Protein AF-A0A662GWY5-F1 (afdb_monomer)

Structure (mmCIF, N/CA/C/O backbone):
data_AF-A0A662GWY5-F1
#
_entry.id   AF-A0A662GWY5-F1
#
loop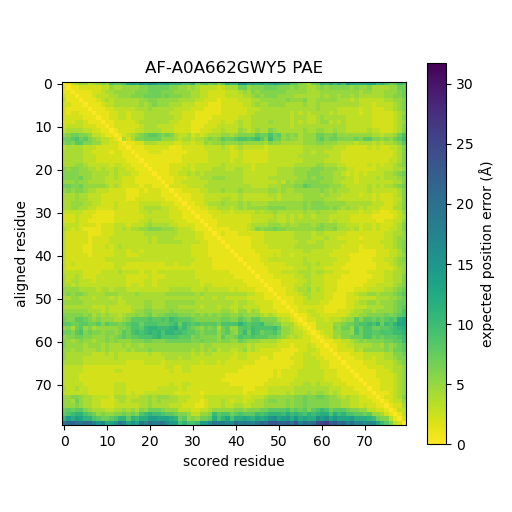_
_atom_site.group_PDB
_atom_site.id
_atom_site.type_symbol
_atom_site.label_atom_id
_atom_site.label_alt_id
_atom_site.label_comp_id
_atom_site.label_asym_id
_atom_site.label_entity_id
_atom_site.label_seq_id
_atom_site.pdbx_PDB_ins_code
_atom_site.Cartn_x
_atom_site.Cartn_y
_atom_site.Cartn_z
_atom_site.occupancy
_atom_site.B_iso_or_equiv
_atom_site.auth_seq_id
_atom_site.auth_comp_id
_atom_site.auth_asym_id
_atom_site.auth_atom_id
_atom_site.pdbx_PDB_model_num
ATOM 1 N N . GLN A 1 1 ? 9.574 2.794 -12.873 1.00 82.06 1 GLN A N 1
ATOM 2 C CA . GLN A 1 1 ? 8.744 1.577 -12.991 1.00 82.06 1 GLN A CA 1
ATOM 3 C C . GLN A 1 1 ? 9.292 0.747 -14.152 1.00 82.06 1 GLN A C 1
ATOM 5 O O . GLN A 1 1 ? 9.693 1.358 -15.136 1.00 82.06 1 GLN A O 1
ATOM 10 N N . ASN A 1 2 ? 9.358 -0.587 -14.059 1.00 92.31 2 ASN A N 1
ATOM 11 C CA . ASN A 1 2 ? 9.650 -1.462 -15.207 1.00 92.31 2 ASN A CA 1
ATOM 12 C C . ASN A 1 2 ? 8.360 -2.190 -15.599 1.00 92.31 2 ASN A C 1
ATOM 14 O O . ASN A 1 2 ? 7.942 -3.131 -14.930 1.00 92.31 2 ASN A O 1
ATOM 18 N N . TYR A 1 3 ? 7.738 -1.734 -16.685 1.00 90.19 3 TYR A N 1
ATOM 19 C CA . TYR A 1 3 ? 6.444 -2.240 -17.138 1.00 90.19 3 TYR A CA 1
ATOM 20 C C . TYR A 1 3 ? 6.510 -3.650 -17.725 1.00 90.19 3 TYR A C 1
ATOM 22 O O . TYR A 1 3 ? 5.571 -4.416 -17.538 1.00 90.19 3 TYR A O 1
ATOM 30 N N . ARG A 1 4 ? 7.617 -4.012 -18.387 1.00 93.62 4 ARG A N 1
ATOM 31 C CA . ARG A 1 4 ? 7.781 -5.329 -19.019 1.00 93.62 4 ARG A CA 1
ATOM 32 C C . ARG A 1 4 ? 7.770 -6.450 -17.982 1.00 93.62 4 ARG A C 1
ATOM 34 O O . ARG A 1 4 ? 7.068 -7.436 -18.153 1.00 93.62 4 ARG A O 1
ATOM 41 N N . GLU A 1 5 ? 8.513 -6.257 -16.898 1.00 93.88 5 GLU A N 1
ATOM 42 C CA . GLU A 1 5 ? 8.621 -7.233 -15.804 1.00 93.88 5 GLU A CA 1
ATOM 43 C C . GLU A 1 5 ? 7.564 -7.010 -14.705 1.00 93.88 5 GLU A C 1
ATOM 45 O O . GLU A 1 5 ? 7.496 -7.753 -13.724 1.00 93.88 5 GLU A O 1
ATOM 50 N N . GLY A 1 6 ? 6.757 -5.949 -14.833 1.00 94.19 6 GLY A N 1
ATOM 51 C CA . GLY A 1 6 ? 5.773 -5.533 -13.835 1.00 94.19 6 GLY A CA 1
ATOM 52 C C . GLY A 1 6 ? 6.384 -5.093 -12.500 1.00 94.19 6 GLY A C 1
ATOM 53 O O . GLY A 1 6 ? 5.689 -5.119 -11.487 1.00 94.19 6 GLY A O 1
ATOM 54 N N . ILE A 1 7 ? 7.668 -4.722 -12.464 1.00 95.56 7 ILE A N 1
ATOM 55 C CA . ILE A 1 7 ? 8.367 -4.322 -11.236 1.00 95.56 7 ILE A CA 1
ATOM 56 C C . ILE A 1 7 ? 8.060 -2.863 -10.926 1.00 95.56 7 ILE A C 1
ATOM 58 O O . ILE A 1 7 ? 8.258 -1.972 -11.764 1.00 95.56 7 ILE A O 1
ATOM 62 N N . PHE A 1 8 ? 7.653 -2.615 -9.685 1.00 93.75 8 PHE A N 1
ATOM 63 C CA . PHE A 1 8 ? 7.360 -1.281 -9.208 1.00 93.75 8 PHE A CA 1
ATOM 64 C C . PHE A 1 8 ? 7.975 -0.970 -7.846 1.00 93.75 8 PHE A C 1
ATOM 66 O O . PHE A 1 8 ? 8.295 -1.848 -7.044 1.00 93.75 8 PHE A O 1
ATOM 73 N N . SER A 1 9 ? 8.124 0.327 -7.593 1.00 92.75 9 SER A N 1
ATOM 74 C CA . SER A 1 9 ? 8.393 0.865 -6.264 1.00 92.75 9 SER A CA 1
ATOM 75 C C . SER A 1 9 ? 7.624 2.165 -6.083 1.00 92.75 9 SER A C 1
ATOM 77 O O . SER A 1 9 ? 7.602 3.005 -6.986 1.00 92.75 9 SER A O 1
ATOM 79 N N . THR A 1 10 ? 6.986 2.329 -4.929 1.00 90.88 10 THR A N 1
ATOM 80 C CA . THR A 1 10 ? 6.225 3.530 -4.586 1.00 90.88 10 THR A CA 1
ATOM 81 C C . THR A 1 10 ? 6.355 3.862 -3.104 1.00 90.88 10 THR A C 1
ATOM 83 O O . THR A 1 10 ? 6.520 2.978 -2.264 1.00 90.88 10 THR A O 1
ATOM 86 N N . ILE A 1 11 ? 6.309 5.152 -2.787 1.00 92.31 11 ILE A N 1
ATOM 87 C CA . ILE A 1 11 ? 6.285 5.651 -1.410 1.00 92.31 11 ILE A CA 1
ATOM 88 C C . ILE A 1 11 ? 4.823 5.811 -1.017 1.00 92.31 11 ILE A C 1
ATOM 90 O O . ILE A 1 11 ? 4.038 6.367 -1.782 1.00 92.31 11 ILE A O 1
ATOM 94 N N . CYS A 1 12 ? 4.469 5.386 0.188 1.00 91.50 12 CYS A N 1
ATOM 95 C CA . CYS A 1 12 ? 3.162 5.686 0.748 1.00 91.50 12 CYS A CA 1
ATOM 96 C C . CYS A 1 12 ? 3.153 7.159 1.200 1.00 91.50 12 CYS A C 1
ATOM 98 O O . CYS A 1 12 ? 3.684 7.476 2.266 1.00 91.50 12 CYS A O 1
ATOM 100 N N . ARG A 1 13 ? 2.662 8.059 0.335 1.00 83.19 13 ARG A N 1
ATOM 101 C CA . ARG A 1 13 ? 2.797 9.524 0.484 1.00 83.19 13 ARG A CA 1
ATOM 102 C C . ARG A 1 13 ? 1.773 10.155 1.422 1.00 83.19 13 ARG A C 1
ATOM 104 O O . ARG A 1 13 ? 2.122 11.094 2.130 1.00 83.19 13 ARG A O 1
ATOM 111 N N . ASP A 1 14 ? 0.549 9.643 1.403 1.00 85.69 14 ASP A N 1
ATOM 112 C CA . ASP A 1 14 ? -0.559 10.197 2.177 1.00 85.69 14 ASP A CA 1
ATOM 113 C C . ASP A 1 14 ? -0.609 9.561 3.575 1.00 85.69 14 ASP A C 1
ATOM 115 O O . ASP A 1 14 ? 0.411 9.380 4.244 1.00 85.69 14 ASP A O 1
ATOM 119 N N . ALA A 1 15 ? -1.804 9.212 4.044 1.00 90.44 15 ALA A N 1
ATOM 120 C CA . ALA A 1 15 ? -1.996 8.630 5.355 1.00 90.44 15 ALA A CA 1
ATOM 121 C C . ALA A 1 15 ? -1.793 7.108 5.326 1.00 90.44 15 ALA A C 1
ATOM 123 O O . ALA A 1 15 ? -2.474 6.381 4.603 1.00 90.44 15 ALA A O 1
ATOM 124 N N . VAL A 1 16 ? -0.872 6.620 6.158 1.00 94.12 16 VAL A N 1
ATOM 125 C CA . VAL A 1 16 ? -0.6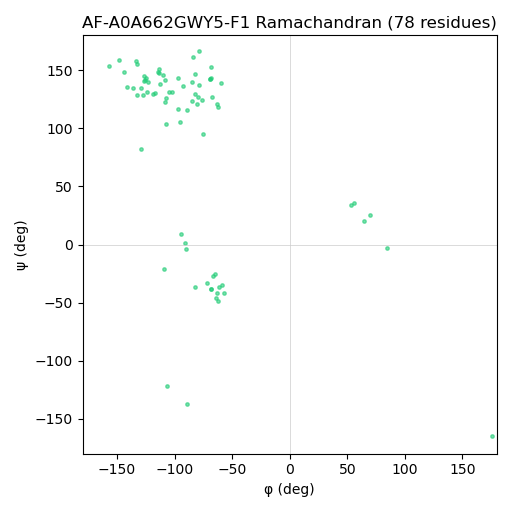80 5.189 6.405 1.00 94.12 16 VAL A CA 1
ATOM 126 C C . VAL A 1 16 ? -0.927 4.918 7.870 1.00 94.12 16 VAL A C 1
ATOM 128 O O . VAL A 1 16 ? -0.332 5.568 8.727 1.00 94.12 16 VAL A O 1
ATOM 131 N N . PHE A 1 17 ? -1.759 3.927 8.160 1.00 95.19 17 PHE A N 1
ATOM 132 C CA . PHE A 1 17 ? -2.086 3.541 9.524 1.00 95.19 17 PHE A CA 1
ATOM 133 C C . PHE A 1 17 ? -1.813 2.065 9.733 1.00 95.19 17 PHE A C 1
ATOM 135 O O . PHE A 1 17 ? -2.080 1.232 8.864 1.00 95.19 17 PHE A O 1
ATOM 142 N N . ARG A 1 18 ? -1.293 1.737 10.912 1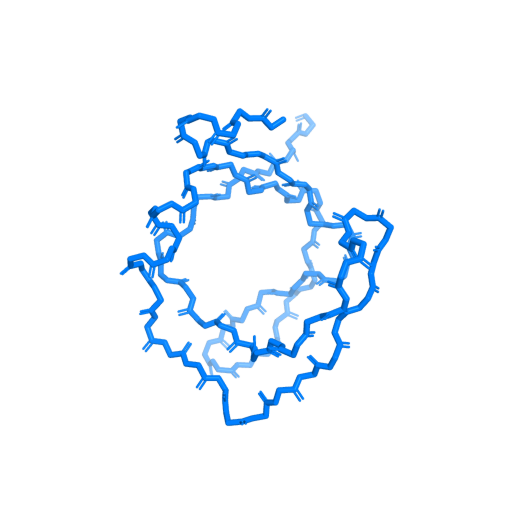.00 95.50 18 ARG A N 1
ATOM 143 C CA . ARG A 1 18 ? -1.225 0.353 11.352 1.00 95.50 18 ARG A CA 1
ATOM 144 C C . ARG A 1 18 ? -2.594 -0.079 11.858 1.00 95.50 18 ARG A C 1
ATOM 146 O O . ARG A 1 18 ? -3.221 0.649 12.617 1.00 95.50 18 ARG A O 1
ATOM 153 N N . ILE A 1 19 ? -3.013 -1.286 11.496 1.00 96.50 19 ILE A N 1
ATOM 154 C CA . ILE A 1 19 ? -4.185 -1.937 12.088 1.00 96.50 19 ILE A CA 1
ATOM 155 C C . ILE A 1 19 ? -3.697 -2.985 13.092 1.00 96.50 19 ILE A C 1
ATOM 157 O O . ILE A 1 19 ? -2.809 -3.783 12.775 1.00 96.50 19 ILE A O 1
ATOM 161 N N . ARG A 1 20 ? -4.252 -2.985 14.307 1.00 97.12 20 ARG A N 1
ATOM 162 C CA . ARG A 1 20 ? -4.011 -4.006 15.339 1.00 97.12 20 ARG A CA 1
ATOM 163 C C . ARG A 1 20 ? -5.354 -4.449 15.908 1.00 97.12 20 ARG A C 1
ATOM 165 O O . ARG A 1 20 ? -6.151 -3.611 16.296 1.00 97.12 20 ARG A O 1
ATOM 172 N N . ASN A 1 21 ? -5.602 -5.759 15.945 1.00 97.00 21 ASN A N 1
ATOM 173 C CA . ASN A 1 21 ? -6.842 -6.345 16.476 1.00 97.00 21 ASN A CA 1
ATOM 174 C C . ASN A 1 21 ? -8.136 -5.766 15.866 1.00 97.00 21 ASN A C 1
ATOM 176 O O . ASN A 1 21 ? -9.145 -5.650 16.547 1.00 97.00 21 ASN A O 1
ATOM 180 N N . GLY A 1 22 ? -8.109 -5.406 14.580 1.00 96.62 22 GLY A N 1
ATOM 181 C CA . GLY A 1 22 ? -9.265 -4.833 13.881 1.00 96.62 22 GLY A CA 1
ATOM 182 C C . GLY A 1 22 ? -9.435 -3.319 14.043 1.00 96.62 22 GLY A C 1
ATOM 183 O O . GLY A 1 22 ? -10.305 -2.751 13.394 1.00 96.62 22 GLY A O 1
ATOM 184 N N . GLU A 1 23 ? -8.583 -2.656 14.826 1.00 97.31 23 GLU A N 1
ATOM 185 C CA . GLU A 1 23 ? -8.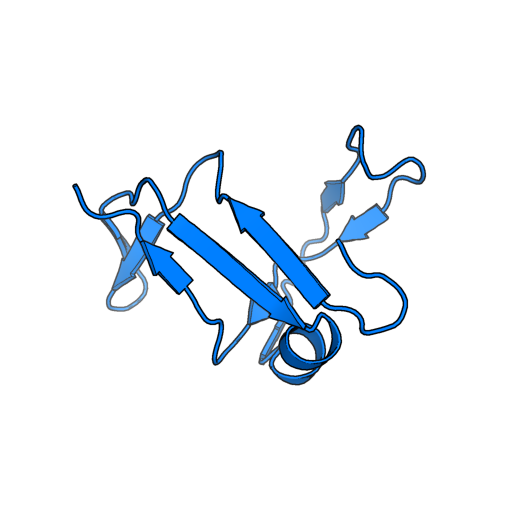664 -1.217 15.082 1.00 97.31 23 GLU A CA 1
ATOM 186 C C . GLU A 1 23 ? -7.467 -0.460 14.495 1.00 97.31 23 GLU A C 1
ATOM 188 O O . GLU A 1 23 ? -6.361 -1.000 14.364 1.00 97.31 23 GLU A O 1
ATOM 193 N N . LEU A 1 24 ? -7.688 0.811 14.138 1.00 96.38 24 LEU A N 1
ATOM 194 C CA . LEU A 1 24 ? -6.613 1.728 13.762 1.00 96.38 24 LEU A CA 1
ATOM 195 C C . LEU A 1 24 ? -5.750 2.023 14.993 1.00 96.38 24 LEU A C 1
ATOM 197 O O . LEU A 1 24 ? -6.253 2.437 16.032 1.00 96.38 24 LEU A O 1
ATOM 201 N N . ALA A 1 25 ? -4.445 1.822 14.856 1.00 96.44 25 ALA A N 1
ATOM 202 C CA . ALA A 1 25 ? -3.454 2.095 15.883 1.00 96.44 25 ALA A CA 1
ATOM 203 C C . ALA A 1 25 ? -2.659 3.361 15.509 1.00 96.44 25 ALA A C 1
ATOM 205 O O . ALA A 1 25 ? -3.230 4.435 15.330 1.00 96.44 25 ALA A O 1
ATOM 206 N N . GLU A 1 26 ? -1.335 3.265 15.384 1.00 95.75 26 GLU A N 1
ATOM 207 C CA . GLU A 1 26 ? -0.482 4.413 15.091 1.00 95.75 26 GLU A CA 1
A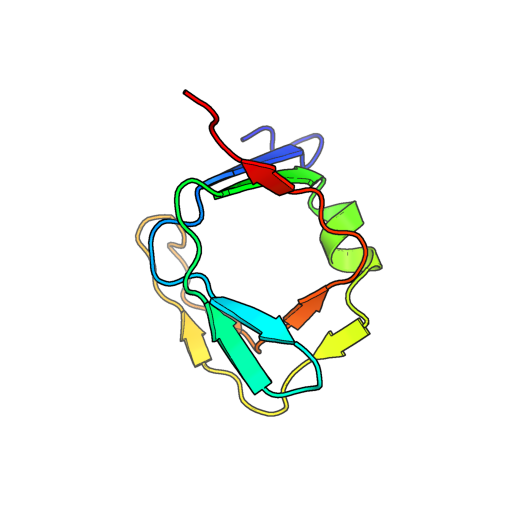TOM 208 C C . GLU A 1 26 ? -0.419 4.783 13.591 1.00 95.75 26 GLU A C 1
ATOM 210 O O . GLU A 1 26 ? -0.422 3.893 12.726 1.00 95.75 26 GLU A O 1
ATOM 215 N N . PRO A 1 27 ? -0.283 6.082 13.250 1.00 94.88 27 PRO A N 1
ATOM 216 C CA . PRO A 1 27 ? 0.119 6.492 11.911 1.00 94.88 27 PRO A CA 1
ATOM 217 C C . PRO A 1 27 ? 1.585 6.119 11.652 1.00 94.88 27 PRO A C 1
ATOM 219 O O . PRO A 1 27 ? 2.450 6.238 12.523 1.00 94.88 27 PRO A O 1
ATOM 222 N N . LEU A 1 28 ? 1.885 5.707 10.424 1.00 92.12 28 LEU A N 1
ATOM 223 C CA . LEU A 1 28 ? 3.222 5.347 9.964 1.00 92.12 28 LEU A CA 1
ATOM 224 C C . LEU A 1 28 ? 3.705 6.349 8.911 1.00 92.12 28 LEU A C 1
ATOM 226 O O . LEU A 1 28 ? 2.924 6.881 8.127 1.00 92.12 28 LEU A O 1
ATOM 230 N N . LYS A 1 29 ? 5.017 6.598 8.883 1.00 91.19 29 LYS A N 1
ATOM 231 C CA . LYS A 1 29 ? 5.674 7.490 7.916 1.00 91.19 29 LYS A CA 1
ATOM 232 C C . LYS A 1 29 ? 6.906 6.825 7.315 1.00 91.19 29 LYS A C 1
ATOM 234 O O . LYS A 1 29 ? 7.515 5.957 7.944 1.00 91.19 29 LYS A O 1
ATOM 239 N N . GLY A 1 30 ? 7.275 7.264 6.111 1.00 91.19 30 GLY A N 1
ATOM 240 C CA . GLY A 1 30 ? 8.491 6.814 5.428 1.00 91.19 30 GLY A CA 1
ATOM 241 C C . GLY A 1 30 ? 8.435 5.361 4.954 1.00 91.19 30 GLY A C 1
ATOM 242 O O . GLY A 1 30 ? 9.479 4.719 4.845 1.00 91.19 30 GLY A O 1
ATOM 243 N N . LEU A 1 31 ? 7.230 4.836 4.713 1.00 93.81 31 LEU A N 1
ATOM 244 C CA . LEU A 1 31 ? 7.034 3.497 4.168 1.00 93.81 31 LEU A CA 1
ATOM 245 C C . LEU A 1 31 ? 7.111 3.508 2.644 1.00 93.81 31 LEU A C 1
ATOM 247 O O . LEU A 1 31 ? 6.580 4.395 1.972 1.00 93.81 31 LEU A O 1
ATOM 251 N N . ARG A 1 32 ? 7.749 2.475 2.110 1.00 93.81 32 ARG A N 1
ATOM 252 C CA . ARG A 1 32 ? 7.847 2.194 0.686 1.00 93.81 32 ARG A CA 1
ATOM 253 C C . ARG A 1 32 ? 7.379 0.774 0.429 1.00 93.81 32 ARG A C 1
ATOM 255 O O . ARG A 1 32 ? 7.711 -0.139 1.179 1.00 93.81 32 ARG A O 1
ATOM 262 N N . ILE A 1 33 ? 6.653 0.606 -0.666 1.00 94.25 33 ILE A N 1
ATOM 263 C CA . ILE A 1 33 ? 6.301 -0.693 -1.228 1.00 94.25 33 ILE A CA 1
ATOM 264 C C . ILE A 1 33 ? 7.174 -0.900 -2.457 1.00 94.25 33 ILE A C 1
ATOM 266 O O . ILE A 1 33 ? 7.268 -0.015 -3.310 1.00 94.25 33 ILE A O 1
ATOM 270 N N . SER A 1 34 ? 7.798 -2.068 -2.553 1.00 93.25 34 SER A N 1
ATOM 271 C CA . SER A 1 34 ? 8.528 -2.502 -3.742 1.00 93.25 34 SER A CA 1
ATOM 272 C C . SER A 1 34 ? 8.185 -3.957 -4.024 1.00 93.25 34 SER A C 1
ATOM 274 O O . SER A 1 34 ? 8.177 -4.780 -3.110 1.00 93.25 34 SER A O 1
ATOM 276 N N . GLY A 1 35 ? 7.906 -4.288 -5.279 1.00 93.31 35 GLY A N 1
ATOM 277 C CA . GLY A 1 35 ? 7.523 -5.645 -5.654 1.00 93.31 35 GLY A CA 1
ATOM 278 C C . GLY A 1 35 ? 7.153 -5.755 -7.123 1.00 93.31 35 GLY A C 1
ATOM 279 O O . GLY A 1 35 ? 7.442 -4.856 -7.915 1.00 93.31 35 GLY A O 1
ATOM 280 N N . ARG A 1 36 ? 6.501 -6.860 -7.488 1.00 95.44 36 ARG A N 1
ATOM 281 C CA . ARG A 1 36 ? 5.936 -7.046 -8.825 1.00 95.44 36 ARG A CA 1
ATOM 282 C C . ARG A 1 36 ? 4.421 -6.963 -8.770 1.00 95.44 36 ARG A C 1
ATOM 284 O O . ARG A 1 36 ? 3.797 -7.47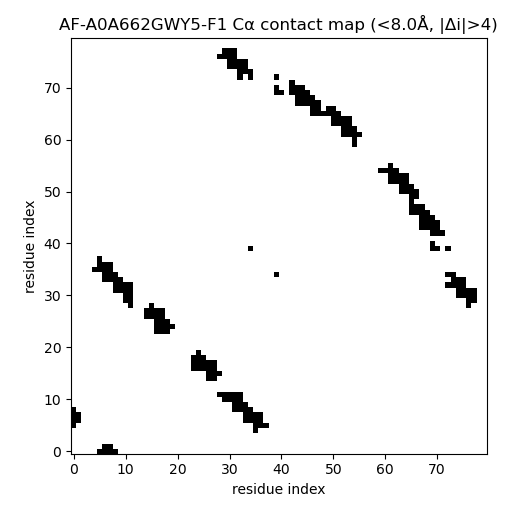6 -7.844 1.00 95.44 36 ARG A O 1
ATOM 291 N N . MET A 1 37 ? 3.827 -6.348 -9.784 1.00 94.75 37 MET A N 1
ATOM 292 C CA . MET A 1 37 ? 2.380 -6.165 -9.880 1.00 94.75 37 MET A CA 1
ATOM 293 C C . MET A 1 37 ? 1.633 -7.502 -9.813 1.00 94.75 37 MET A C 1
ATOM 295 O O . MET A 1 37 ? 0.640 -7.617 -9.103 1.00 94.75 37 MET A O 1
ATOM 299 N N . LEU A 1 38 ? 2.143 -8.534 -10.494 1.00 94.75 38 LEU A N 1
ATOM 300 C CA . LEU A 1 38 ? 1.513 -9.854 -10.497 1.00 94.75 38 LEU A CA 1
ATOM 301 C C . LEU A 1 38 ? 1.455 -10.475 -9.093 1.00 94.75 38 LEU A C 1
ATOM 303 O O . LEU A 1 38 ? 0.445 -11.081 -8.745 1.00 94.75 38 LEU A O 1
ATOM 307 N N . ASP A 1 39 ? 2.486 -10.260 -8.271 1.00 95.12 39 ASP A N 1
ATOM 308 C CA . ASP A 1 39 ? 2.528 -10.780 -6.902 1.00 95.12 39 ASP A CA 1
ATOM 309 C C . ASP A 1 39 ? 1.480 -10.081 -6.023 1.00 95.12 39 ASP A C 1
ATOM 311 O O . ASP A 1 39 ? 0.822 -10.735 -5.215 1.00 95.12 39 ASP A O 1
ATOM 315 N N . LEU A 1 40 ? 1.260 -8.770 -6.203 1.00 95.50 40 LEU A N 1
ATOM 316 C CA . LEU A 1 40 ? 0.171 -8.067 -5.515 1.00 95.50 40 LEU A CA 1
ATOM 317 C C . LEU A 1 40 ? -1.195 -8.631 -5.910 1.00 95.50 40 LEU A C 1
ATOM 319 O O . LEU A 1 40 ? -2.004 -8.927 -5.034 1.00 95.50 40 LEU A O 1
ATOM 323 N N . LEU A 1 41 ? -1.442 -8.796 -7.213 1.00 95.56 41 LEU A N 1
ATOM 324 C CA . LEU A 1 41 ? -2.728 -9.272 -7.730 1.00 95.56 41 LEU A CA 1
ATOM 325 C C . LEU A 1 41 ? -3.046 -10.698 -7.259 1.00 95.56 41 LEU A C 1
ATOM 327 O O . LEU A 1 41 ? -4.174 -10.975 -6.861 1.00 95.56 41 LEU A O 1
ATOM 331 N N . GLN A 1 42 ? -2.052 -11.590 -7.248 1.00 97.31 42 GLN A N 1
ATOM 332 C CA . GLN A 1 42 ? -2.212 -12.968 -6.771 1.00 97.31 42 GLN A CA 1
ATOM 333 C C . GLN A 1 42 ? -2.485 -13.061 -5.264 1.00 97.31 42 GLN A C 1
ATOM 335 O O . GLN A 1 42 ? -3.120 -14.013 -4.818 1.00 97.31 42 GLN A O 1
ATOM 340 N N . ASN A 1 43 ? -2.025 -12.087 -4.474 1.00 98.00 43 ASN A N 1
ATOM 341 C CA . ASN A 1 43 ? -2.207 -12.074 -3.023 1.00 98.00 43 ASN A CA 1
ATOM 342 C C . ASN A 1 43 ? -3.435 -11.267 -2.556 1.00 98.00 43 ASN A C 1
ATOM 344 O O . ASN A 1 43 ? -3.603 -11.050 -1.348 1.00 98.00 43 ASN A O 1
ATOM 348 N N . ILE A 1 44 ? -4.306 -10.823 -3.469 1.00 98.19 44 ILE A N 1
ATOM 349 C CA . ILE A 1 44 ? -5.591 -10.215 -3.102 1.00 98.19 44 ILE A CA 1
ATOM 350 C C . ILE A 1 44 ? -6.438 -11.264 -2.376 1.00 98.19 44 ILE A C 1
ATOM 352 O O . ILE A 1 44 ? -6.759 -12.319 -2.913 1.00 98.19 44 ILE A O 1
ATOM 356 N N . SER A 1 45 ? -6.819 -10.957 -1.139 1.00 98.31 45 SER A N 1
ATOM 357 C CA . SER A 1 45 ? -7.600 -11.850 -0.277 1.00 98.31 45 SER A CA 1
ATOM 358 C C . SER A 1 45 ? -9.037 -11.391 -0.048 1.00 98.31 45 SER A C 1
ATOM 360 O O . SER A 1 45 ? -9.884 -12.209 0.298 1.00 98.31 45 SER A O 1
ATOM 362 N N . ALA A 1 46 ? -9.319 -10.102 -0.247 1.00 98.38 46 ALA A N 1
ATOM 363 C CA . ALA A 1 46 ? -10.665 -9.547 -0.200 1.00 98.38 46 ALA A CA 1
ATOM 364 C C . ALA A 1 46 ? -10.741 -8.236 -0.992 1.00 98.38 46 ALA A C 1
ATOM 366 O O . ALA A 1 46 ? -9.747 -7.515 -1.122 1.00 98.38 46 ALA A O 1
ATOM 367 N N . LEU A 1 47 ? -11.945 -7.929 -1.473 1.00 98.25 47 LEU A N 1
ATOM 368 C CA . LEU A 1 47 ? -12.307 -6.676 -2.130 1.00 98.25 47 LEU A CA 1
ATOM 369 C C . LEU A 1 47 ? -13.500 -6.061 -1.396 1.00 98.25 47 LEU A C 1
ATOM 371 O O . LEU A 1 47 ? -14.398 -6.785 -0.961 1.00 98.25 47 LEU A O 1
ATOM 375 N N . SER A 1 48 ? -13.533 -4.735 -1.272 1.00 98.31 48 SER A N 1
ATOM 376 C CA . SER A 1 48 ? -14.728 -4.048 -0.776 1.00 98.31 48 SER A CA 1
ATOM 377 C C . SER A 1 48 ? -15.883 -4.143 -1.775 1.00 98.31 48 SER A C 1
ATOM 379 O O . SER A 1 48 ? -15.682 -4.208 -2.987 1.00 98.31 48 SER A O 1
ATOM 381 N N . LYS A 1 49 ? -17.12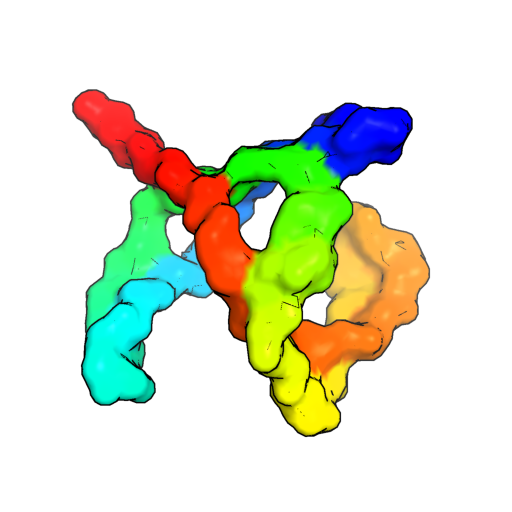0 -4.088 -1.264 1.00 97.94 49 LYS A N 1
ATOM 382 C CA . LYS A 1 49 ? -18.322 -3.918 -2.098 1.00 97.94 49 LYS A CA 1
ATOM 383 C C . LYS A 1 49 ? -18.375 -2.524 -2.732 1.00 97.94 49 LYS A C 1
ATOM 385 O O . LYS A 1 49 ? -18.814 -2.374 -3.870 1.00 97.94 49 LYS A O 1
ATOM 390 N N . GLU A 1 50 ? -17.956 -1.513 -1.977 1.00 97.69 50 GLU A N 1
ATOM 391 C CA . GLU A 1 50 ? -17.853 -0.138 -2.453 1.00 97.69 50 GLU A CA 1
ATOM 392 C C . GLU A 1 50 ? -16.722 -0.004 -3.475 1.00 97.69 50 GLU A C 1
ATOM 394 O O . GLU A 1 50 ? -15.672 -0.639 -3.341 1.00 97.69 50 GLU A O 1
ATOM 399 N N . ARG A 1 51 ? -16.951 0.828 -4.492 1.00 97.31 51 ARG A N 1
ATOM 400 C CA . ARG A 1 51 ? -15.965 1.219 -5.497 1.00 97.31 51 ARG A CA 1
ATOM 401 C C . ARG A 1 51 ? -15.957 2.732 -5.584 1.00 97.31 51 ARG A C 1
ATOM 403 O O . ARG A 1 51 ? -17.021 3.338 -5.675 1.00 97.31 51 ARG A O 1
ATOM 410 N N . VAL A 1 52 ? -14.768 3.309 -5.615 1.00 95.75 52 VAL A N 1
ATOM 411 C CA . VAL A 1 52 ? -14.570 4.751 -5.750 1.00 95.75 52 VAL A CA 1
ATOM 412 C C . VAL A 1 52 ? -13.980 5.051 -7.118 1.00 95.75 52 VAL A C 1
ATOM 414 O O . VAL A 1 52 ? -13.217 4.248 -7.663 1.00 95.75 52 VAL A O 1
ATOM 417 N N . GLN A 1 53 ? -14.355 6.189 -7.697 1.00 95.31 53 GLN A N 1
ATOM 418 C CA . GLN A 1 53 ? -13.714 6.666 -8.914 1.00 95.31 53 GLN A CA 1
ATOM 419 C C . GLN A 1 53 ? -12.356 7.261 -8.549 1.00 95.31 53 GLN A C 1
ATOM 421 O O . GLN A 1 53 ? -12.266 8.165 -7.722 1.00 95.31 53 GLN A O 1
ATOM 426 N N . ILE A 1 54 ? -11.305 6.751 -9.173 1.00 92.75 54 ILE A N 1
ATOM 427 C CA . ILE A 1 54 ? -9.945 7.249 -9.038 1.00 92.75 54 ILE A CA 1
ATOM 428 C C . ILE A 1 54 ? -9.583 7.940 -10.347 1.00 92.75 54 ILE A C 1
ATOM 430 O O . ILE A 1 54 ? -9.618 7.329 -11.417 1.00 92.75 54 ILE A O 1
ATOM 434 N N . GLN A 1 55 ? -9.223 9.215 -10.240 1.00 92.06 55 GLN A N 1
ATOM 435 C CA . GLN A 1 55 ? -8.600 10.001 -11.296 1.00 92.06 55 GLN A CA 1
ATOM 436 C C . GLN A 1 55 ? -7.331 10.623 -10.717 1.00 92.06 55 GLN A C 1
ATOM 438 O O . GLN A 1 55 ? -7.361 11.220 -9.642 1.00 92.06 55 GLN A O 1
ATOM 443 N N . TRP A 1 56 ? -6.210 10.452 -11.409 1.00 87.56 56 TRP A N 1
ATOM 444 C CA . TRP A 1 56 ? -4.902 10.874 -10.921 1.00 87.56 56 TRP A CA 1
ATOM 445 C C . TRP A 1 56 ? -4.005 11.278 -12.084 1.00 87.56 56 TRP A C 1
ATOM 447 O O . TRP A 1 56 ? -4.225 10.851 -13.212 1.00 87.56 56 TRP A O 1
ATOM 457 N N . TRP A 1 57 ? -2.966 12.067 -11.823 1.00 83.75 57 TRP A N 1
ATOM 458 C CA . TRP A 1 57 ? -2.068 12.539 -12.882 1.00 83.75 57 TRP A CA 1
ATOM 459 C C . TRP A 1 57 ? -1.272 11.410 -13.568 1.00 83.75 57 TRP A C 1
ATOM 461 O O . TRP A 1 57 ? -0.902 11.558 -14.723 1.00 83.75 57 TRP A O 1
ATOM 471 N N . GLU A 1 58 ? -1.026 10.275 -12.896 1.00 78.94 58 GLU A N 1
ATOM 472 C CA . GLU A 1 58 ? -0.421 9.062 -13.497 1.00 78.94 58 GLU A CA 1
ATOM 473 C C . GLU A 1 58 ? -1.467 8.074 -14.061 1.00 78.94 58 GLU A C 1
ATOM 475 O O . GLU A 1 58 ? -1.102 7.004 -14.547 1.00 78.94 58 GLU A O 1
ATOM 480 N N . ALA A 1 59 ? -2.761 8.404 -13.987 1.00 83.00 59 ALA A N 1
ATOM 481 C CA . ALA A 1 59 ? -3.868 7.574 -14.460 1.00 83.00 59 ALA A CA 1
ATOM 482 C C . ALA A 1 59 ? -4.795 8.399 -15.367 1.00 83.00 59 ALA A C 1
ATOM 484 O O . ALA A 1 59 ? -5.822 8.915 -14.927 1.00 83.00 59 ALA A O 1
ATOM 485 N N . GLU A 1 60 ? -4.410 8.519 -16.642 1.00 87.12 60 GLU A N 1
ATOM 486 C CA . GLU A 1 60 ? -5.124 9.326 -17.6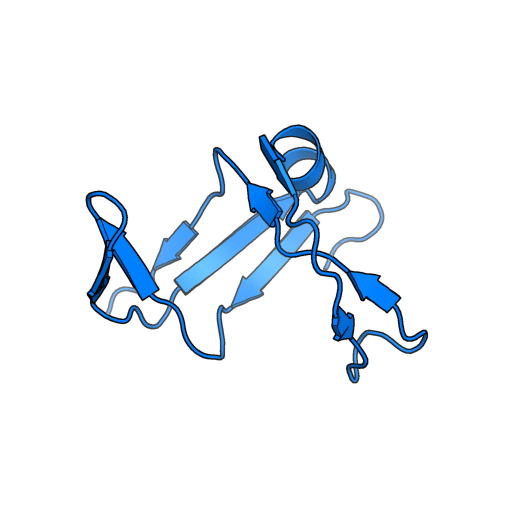46 1.00 87.12 60 GLU A CA 1
ATOM 487 C C . GLU A 1 60 ? -6.583 8.896 -17.842 1.00 87.12 60 GLU A C 1
ATOM 489 O O . GLU A 1 60 ? -7.455 9.731 -18.071 1.00 87.12 60 GLU A O 1
ATOM 494 N N . ILE A 1 61 ? -6.855 7.593 -17.731 1.00 93.62 61 ILE A N 1
ATOM 495 C CA . ILE A 1 61 ? -8.199 7.026 -17.833 1.00 93.62 61 ILE A CA 1
ATOM 496 C C . ILE A 1 61 ? -8.742 6.843 -16.411 1.00 93.62 61 ILE A C 1
ATOM 498 O O . ILE A 1 61 ? -8.186 6.034 -15.663 1.00 93.62 61 ILE A O 1
ATOM 502 N N . PRO A 1 62 ? -9.826 7.541 -16.020 1.00 94.19 62 PRO A N 1
ATOM 503 C CA . PRO A 1 62 ? -10.452 7.335 -14.721 1.00 94.19 62 PRO A CA 1
ATOM 504 C C . PRO A 1 62 ? -10.940 5.894 -14.558 1.00 94.19 62 PRO A C 1
ATOM 506 O O . PRO A 1 62 ? -11.541 5.323 -15.470 1.00 94.19 62 PRO A O 1
ATOM 509 N N . VAL A 1 63 ? -10.737 5.320 -13.374 1.00 94.06 63 VAL A N 1
ATOM 510 C CA . VAL A 1 63 ? -11.129 3.935 -13.071 1.00 94.06 63 VAL A CA 1
ATOM 511 C C . VAL A 1 63 ? -11.995 3.868 -11.824 1.00 94.06 63 VAL A C 1
ATOM 513 O O . VAL A 1 63 ? -11.772 4.600 -10.866 1.00 94.06 63 VAL A O 1
ATOM 516 N N . PHE A 1 64 ? -12.966 2.957 -11.802 1.00 96.38 64 PHE A N 1
A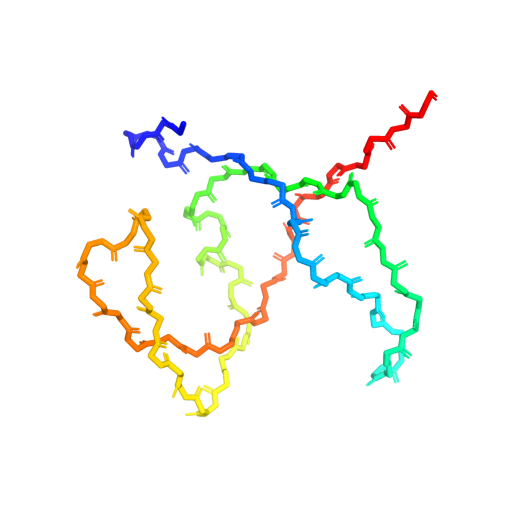TOM 517 C CA . PHE A 1 64 ? -13.646 2.582 -10.564 1.00 96.38 64 PHE A CA 1
ATOM 518 C C . PHE A 1 64 ? -12.898 1.424 -9.913 1.00 96.38 64 PHE A C 1
ATOM 520 O O . PHE A 1 64 ? -12.865 0.326 -10.470 1.00 96.38 64 PHE A O 1
ATOM 527 N N . ALA A 1 65 ? -12.334 1.651 -8.729 1.00 95.44 65 ALA A N 1
ATOM 528 C CA . ALA A 1 65 ? -11.581 0.639 -7.997 1.00 95.44 65 ALA A CA 1
ATOM 529 C C . ALA A 1 65 ? -12.161 0.419 -6.588 1.00 95.44 65 ALA A C 1
ATOM 531 O O . ALA A 1 65 ? -12.563 1.384 -5.932 1.00 95.44 65 ALA A O 1
ATOM 532 N N . PRO A 1 66 ? -12.234 -0.836 -6.110 1.00 97.38 66 PRO A N 1
ATOM 533 C CA . PRO A 1 66 ? -12.523 -1.128 -4.712 1.00 97.38 66 PRO A CA 1
ATOM 534 C C . PRO A 1 66 ? -11.272 -0.945 -3.839 1.00 97.38 66 PRO A C 1
ATOM 536 O O . PRO A 1 66 ? -10.140 -0.937 -4.328 1.00 97.38 66 PRO A O 1
ATOM 539 N N . TYR A 1 67 ? -11.469 -0.906 -2.525 1.00 97.00 67 TYR A N 1
ATOM 540 C CA . TYR A 1 67 ? -10.400 -1.184 -1.573 1.00 97.00 67 TYR A CA 1
ATOM 541 C C . TYR A 1 67 ? -10.006 -2.663 -1.656 1.00 97.00 67 TYR A C 1
ATOM 543 O O . TYR A 1 67 ? -10.856 -3.541 -1.835 1.00 97.00 67 TYR A O 1
ATOM 551 N N . MET A 1 68 ? -8.713 -2.946 -1.506 1.00 97.31 68 MET A N 1
ATOM 552 C CA . MET A 1 68 ? -8.154 -4.293 -1.639 1.00 97.31 68 MET A CA 1
ATOM 553 C C . MET A 1 68 ? -7.390 -4.684 -0.377 1.00 97.31 68 MET A C 1
ATOM 555 O O . MET A 1 68 ? -6.526 -3.938 0.083 1.00 97.31 68 MET A O 1
ATOM 559 N N . LEU A 1 69 ? -7.663 -5.879 0.149 1.00 97.62 69 LEU A N 1
ATOM 560 C CA . LEU A 1 69 ? -6.849 -6.489 1.198 1.00 97.62 69 LEU A CA 1
ATOM 561 C C . LEU A 1 69 ? -5.833 -7.437 0.563 1.00 97.62 69 LEU A C 1
ATOM 563 O O . LEU A 1 69 ? -6.185 -8.542 0.141 1.00 97.62 69 LEU A O 1
ATOM 567 N N . ILE A 1 70 ? -4.572 -7.017 0.528 1.00 97.56 70 ILE A N 1
ATOM 568 C CA . ILE A 1 70 ? -3.484 -7.765 -0.106 1.00 97.56 70 ILE A CA 1
ATOM 569 C C . ILE A 1 70 ? -2.580 -8.361 0.971 1.00 97.56 70 ILE A C 1
ATOM 571 O O . ILE A 1 70 ? -2.100 -7.653 1.858 1.00 97.56 70 ILE A O 1
ATOM 575 N N . LYS A 1 71 ? -2.357 -9.673 0.904 1.00 97.25 71 LYS A N 1
ATOM 576 C CA . LYS A 1 71 ? -1.443 -10.389 1.803 1.00 97.25 71 LYS A CA 1
ATOM 577 C C . LYS A 1 71 ? -0.003 -10.294 1.293 1.00 97.25 71 LYS A C 1
ATOM 579 O O . LYS A 1 71 ? 0.231 -10.022 0.123 1.00 97.25 71 LYS A O 1
ATOM 584 N N . ASN A 1 72 ? 0.968 -10.545 2.171 1.00 95.50 72 ASN A N 1
ATOM 585 C CA . ASN A 1 72 ? 2.381 -10.711 1.798 1.00 95.50 72 ASN A CA 1
ATOM 586 C C . ASN A 1 72 ? 2.985 -9.530 1.007 1.00 95.50 72 ASN A C 1
ATOM 588 O O . ASN A 1 72 ? 3.813 -9.720 0.118 1.00 95.50 72 ASN A O 1
ATOM 592 N N . VAL A 1 73 ? 2.575 -8.298 1.327 1.00 94.88 73 VAL A N 1
ATOM 593 C CA . VAL A 1 73 ? 3.148 -7.090 0.722 1.00 94.88 73 VAL A CA 1
ATOM 594 C C . VAL A 1 73 ? 4.470 -6.754 1.406 1.00 94.88 73 VAL A C 1
ATOM 596 O O . VAL A 1 73 ? 4.530 -6.608 2.627 1.00 94.88 73 VAL A O 1
ATOM 599 N N . ASN A 1 74 ? 5.527 -6.598 0.612 1.00 91.00 74 ASN A N 1
ATOM 600 C CA . ASN A 1 74 ? 6.838 -6.210 1.117 1.00 91.00 74 ASN A CA 1
ATOM 601 C C . ASN A 1 74 ? 6.903 -4.698 1.349 1.00 91.00 74 ASN A C 1
ATOM 603 O O . ASN A 1 74 ? 6.757 -3.905 0.415 1.00 91.00 74 ASN A O 1
ATOM 607 N N . PHE A 1 75 ? 7.181 -4.315 2.595 1.00 91.31 75 PHE A N 1
ATOM 608 C CA . PHE A 1 75 ? 7.405 -2.931 2.991 1.00 91.31 75 PHE A CA 1
ATOM 609 C C . PHE A 1 75 ? 8.853 -2.723 3.412 1.00 91.31 75 PHE A C 1
ATOM 611 O O . PHE A 1 75 ? 9.415 -3.520 4.161 1.00 91.31 75 PHE A O 1
ATOM 618 N N . THR A 1 76 ? 9.433 -1.603 2.999 1.00 91.44 76 THR A N 1
ATOM 619 C CA . THR A 1 76 ? 10.655 -1.073 3.601 1.00 91.44 76 THR A CA 1
ATOM 620 C C . THR A 1 76 ? 10.343 0.246 4.289 1.00 91.44 76 THR A C 1
ATOM 622 O O . THR A 1 76 ? 9.450 0.992 3.878 1.00 91.44 76 THR A O 1
ATOM 625 N N . LYS A 1 77 ? 11.062 0.529 5.372 1.00 88.88 77 LYS A N 1
ATOM 626 C CA . LYS A 1 77 ? 10.964 1.792 6.099 1.00 88.88 77 LYS A CA 1
ATOM 627 C C . LYS A 1 77 ? 12.310 2.488 6.015 1.00 88.88 77 LYS A C 1
ATOM 629 O O . LYS A 1 77 ? 13.326 1.860 6.294 1.00 88.88 77 LYS A O 1
ATOM 634 N N . ALA A 1 78 ? 12.313 3.762 5.639 1.00 82.56 78 ALA A N 1
ATOM 635 C CA . ALA A 1 78 ? 13.522 4.566 5.745 1.00 82.56 78 ALA A CA 1
ATOM 636 C C . ALA A 1 78 ? 13.930 4.661 7.226 1.00 82.56 78 ALA A C 1
ATOM 638 O O . ALA A 1 78 ? 13.157 5.146 8.056 1.00 82.56 78 ALA A O 1
ATOM 639 N N . THR A 1 79 ? 15.113 4.152 7.554 1.00 79.25 79 THR A N 1
ATOM 640 C CA . THR A 1 79 ? 15.783 4.369 8.839 1.00 79.25 79 THR A CA 1
ATOM 641 C C . THR A 1 79 ? 16.790 5.501 8.665 1.00 79.25 79 THR A C 1
ATOM 643 O O . THR A 1 79 ? 17.377 5.624 7.589 1.00 79.25 79 THR A O 1
ATOM 646 N N . LEU A 1 80 ? 16.939 6.344 9.688 1.00 61.81 80 LEU A N 1
ATOM 647 C CA . LEU A 1 80 ? 18.074 7.266 9.788 1.00 61.81 80 LEU A CA 1
ATOM 648 C C . LEU A 1 80 ? 19.362 6.478 10.040 1.00 61.81 80 LEU A C 1
ATOM 650 O O . LEU A 1 80 ? 19.260 5.432 10.724 1.00 61.81 80 LEU A O 1
#

Mean predicted aligned error: 3.78 Å

Sequence (80 aa):
QNYREGIFSTICRDAVFRIRNGELAEPLKGLRISGRMLDLLQNISALSKERVQIQWWEAEIPVFAPYMLIKNVNFTKATL

Radius of gyration: 14.14 Å; Cα contacts (8 Å, |Δi|>4): 122; chains: 1; bounding box: 36×26×36 Å

Nearest PDB structures (foldseek):
  1vpb-assembly1_A-2  TM=8.654E-01  e=1.986E-01  Bacteroides thetaiotaomicron VPI-5482
  3qtd-assembly2_B  TM=8.804E-01  e=3.427E-01  Pseudomonas aeruginosa

Solvent-accessible surface area (backbone atoms only — not comparable to full-atom values): 5094 Å² total; per-residue (Å²): 120,44,76,91,78,35,36,42,71,50,68,64,80,72,93,41,69,40,73,55,97,91,36,84,63,57,77,55,77,58,40,31,42,53,52,40,53,66,60,50,64,73,28,55,76,47,69,50,92,61,64,47,81,48,72,48,95,92,36,89,68,70,41,77,45,52,58,72,46,59,53,93,72,53,71,49,65,77,73,134

pLDDT: mean 92.99, std 5.72, range [61.81, 98.38]

Foldseek 3Di:
DDVVQQWDKDAPDDWDFDDDPNDTDDTDHQKMFTDGPVLQVVQFPDWDPAWDWDDDPVCPDIDTGTDTDGPPTDMDGDDD

Secondary structure (DSSP, 8-state):
-BTTTTEEEEE--S-EEEEETTEEEEEE-SEEEEEEHHHHHHTEEEEEEEEEEEEETTEEEEEEEEEEEESS--EEE---